Protein AF-A0A1M6NX46-F1 (afdb_monomer)

Sequence (88 aa):
MERKEIYEKIKQAISSVLRREVDFTGITEDTDIIESLNLNSIVAIELVVRMETLFDIEIDDEDLSTDLFRTLKNIADYIEEKRALANE

Secondary structure (DSSP, 8-state):
--HHHHHHHHHHHHHHHHTS----TT--TTSBHHHHHT--HHHHHHHHHHHHHHHT----TTT--TTTTSBHHHHHHHHHHHHHHTT-

pLDDT: mean 84.66, std 6.66, range [50.81, 90.56]

Radius of gyration: 12.15 Å; Cα contacts (8 Å, |Δi|>4): 77; chains: 1; bounding box: 24×28×35 Å

Nearest PDB structures (foldseek):
  7r49-assembly2_E  TM=7.905E-01  e=4.494E-03  Lactiplantibacillus plantarum subsp. plantarum NC8
  2n5i-assembly1_A  TM=7.884E-01  e=4.494E-03  Pseudomonas protegens Pf-5
  7qv0-assembly1_D-2  TM=8.057E-01  e=5.716E-03  Candidatus Scalindua brodae
  2my6-assembly1_A  TM=7.611E-01  e=2.145E-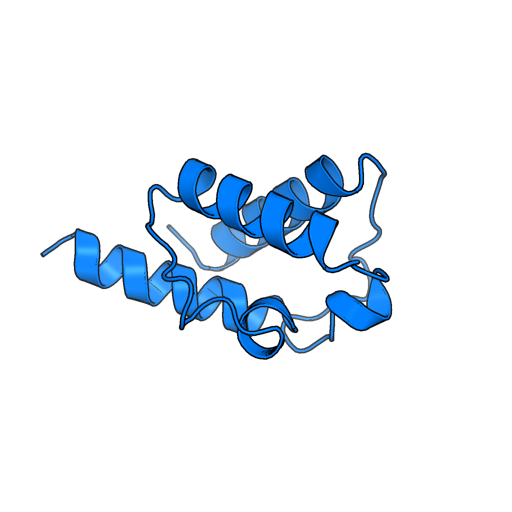02  Micromonospora okii
  5gxt-assembly1_A  TM=7.876E-01  e=9.637E-02  Escherichia coli K-12

Organism: NCBI:txid1121322

InterPro domains:
  IPR006162 Phosphopantetheine attachment site [PS00012] (36-51)
  IPR009081 Phosphopantetheine binding ACP domain [PF00550] (8-79)
  IPR009081 Phosphopantetheine binding ACP domain [PS50075] (1-83)
  IPR036736 ACP-like superfamily [G3DSA:1.10.1200.10] (5-86)
  IPR036736 ACP-like superfamily [SSF47336] (6-83)

Foldseek 3Di:
DDLVVLLVQLLVLLCVLVVHDDDCVPADQPAFCCVVVVQDPVSLVSSQVSCCVVLVFDQDVVNSDSVCNRGNNSVSVVSVVRVVVVVD

Solvent-accessible surface area (backbone atoms only — not comparable to full-atom values): 5231 Å² total; per-residue (Å²): 133,56,73,69,59,48,51,54,51,51,54,50,45,51,26,59,68,67,72,43,94,69,87,59,92,83,60,51,51,82,36,51,47,33,72,75,67,62,58,47,74,68,50,49,52,53,39,50,59,49,45,26,67,75,67,73,50,87,80,52,75,87,64,67,40,72,72,39,65,24,19,56,44,47,45,45,52,50,52,52,52,54,52,57,65,74,73,114

Structure (mmCIF, N/CA/C/O backbone):
data_AF-A0A1M6NX46-F1
#
_entry.id   AF-A0A1M6NX46-F1
#
loop_
_atom_site.group_PDB
_atom_site.id
_atom_site.type_symbol
_atom_site.label_atom_id
_atom_site.label_alt_id
_atom_site.label_comp_id
_atom_site.label_asym_id
_atom_site.label_entity_id
_atom_site.label_seq_id
_atom_site.pdbx_PDB_ins_code
_atom_site.Cartn_x
_atom_site.Cartn_y
_atom_site.Cartn_z
_atom_site.occupancy
_atom_site.B_iso_or_equiv
_atom_site.auth_seq_id
_atom_site.auth_comp_id
_atom_site.auth_asym_id
_atom_site.auth_atom_id
_atom_site.pdbx_PDB_model_num
ATOM 1 N N . MET A 1 1 ? -5.136 -8.664 11.222 1.00 70.25 1 MET A N 1
ATOM 2 C CA . MET A 1 1 ? -4.652 -9.023 9.874 1.00 70.25 1 MET A CA 1
ATOM 3 C C . MET A 1 1 ? -3.149 -9.111 9.987 1.00 70.25 1 MET A C 1
ATOM 5 O O . MET A 1 1 ? -2.575 -8.233 10.615 1.00 70.25 1 MET A O 1
ATOM 9 N N . GLU A 1 2 ? -2.534 -10.182 9.504 1.00 83.12 2 GLU A N 1
ATOM 10 C CA . GLU A 1 2 ? -1.082 -10.348 9.599 1.00 83.12 2 GLU A CA 1
ATOM 11 C C . GLU A 1 2 ? -0.376 -9.574 8.476 1.00 83.12 2 GLU A C 1
ATOM 13 O O . GLU A 1 2 ? -0.895 -9.475 7.362 1.00 83.12 2 GLU A O 1
ATOM 18 N N . ARG A 1 3 ? 0.842 -9.073 8.724 1.00 83.81 3 ARG A N 1
ATOM 19 C CA . ARG A 1 3 ? 1.636 -8.323 7.730 1.00 83.81 3 ARG A CA 1
ATOM 20 C C . ARG A 1 3 ? 1.806 -9.079 6.406 1.00 83.81 3 ARG A C 1
ATOM 22 O O . ARG A 1 3 ? 1.790 -8.489 5.330 1.00 83.81 3 ARG A O 1
ATOM 29 N N . LYS A 1 4 ? 1.896 -10.409 6.471 1.00 86.44 4 LYS A N 1
ATOM 30 C CA . LYS A 1 4 ? 1.939 -11.280 5.290 1.00 86.44 4 LYS A CA 1
ATOM 31 C C . LYS A 1 4 ? 0.693 -11.132 4.406 1.00 86.44 4 LYS A C 1
ATOM 33 O O . LYS A 1 4 ? 0.830 -11.035 3.191 1.00 86.44 4 LYS A O 1
ATOM 38 N N . GLU A 1 5 ? -0.497 -11.067 5.002 1.00 88.38 5 GLU A N 1
ATOM 39 C CA . GLU A 1 5 ? -1.749 -10.877 4.260 1.00 88.38 5 GLU A CA 1
ATOM 40 C C . GLU A 1 5 ? -1.810 -9.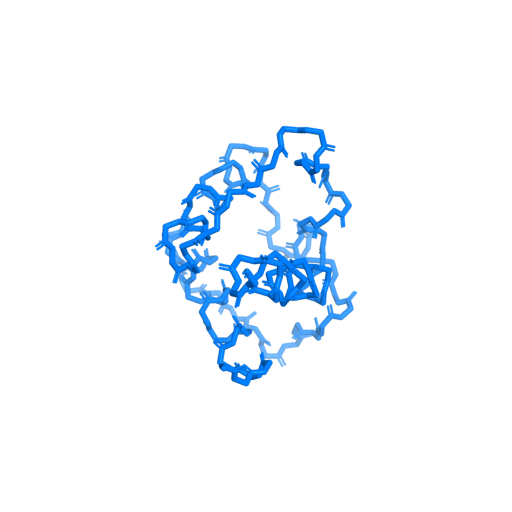488 3.613 1.00 88.38 5 GLU A C 1
ATOM 42 O O . GLU A 1 5 ? -2.314 -9.342 2.500 1.00 88.38 5 GLU A O 1
ATOM 47 N N . ILE A 1 6 ? -1.284 -8.464 4.299 1.00 89.56 6 ILE A N 1
ATOM 48 C CA . ILE A 1 6 ? -1.191 -7.100 3.764 1.00 89.56 6 ILE A CA 1
ATOM 49 C C . ILE A 1 6 ? -0.327 -7.106 2.502 1.00 89.56 6 ILE A C 1
ATOM 51 O O . ILE A 1 6 ? -0.771 -6.634 1.456 1.00 89.56 6 ILE A O 1
ATOM 55 N N . TYR A 1 7 ? 0.850 -7.734 2.554 1.00 88.88 7 TYR A N 1
ATOM 56 C CA . TYR A 1 7 ? 1.714 -7.868 1.382 1.00 88.88 7 TYR A CA 1
ATOM 57 C C . TYR A 1 7 ? 1.041 -8.604 0.223 1.00 88.88 7 TYR A C 1
ATOM 59 O O . TYR A 1 7 ? 1.166 -8.168 -0.921 1.00 88.88 7 TYR A O 1
ATOM 67 N N . GLU A 1 8 ? 0.321 -9.697 0.481 1.00 89.62 8 GLU A N 1
ATOM 68 C CA . GLU A 1 8 ? -0.405 -10.403 -0.581 1.00 89.62 8 GLU A CA 1
ATOM 69 C C . GLU A 1 8 ? -1.476 -9.520 -1.224 1.00 89.62 8 GLU A C 1
ATOM 71 O O . GLU A 1 8 ? -1.557 -9.454 -2.453 1.00 89.62 8 GLU A O 1
ATOM 76 N N . LYS A 1 9 ? -2.247 -8.775 -0.424 1.00 90.38 9 LYS A N 1
ATOM 77 C CA . LYS A 1 9 ? -3.232 -7.824 -0.950 1.00 90.38 9 LYS A CA 1
ATOM 78 C C . LYS A 1 9 ? -2.590 -6.688 -1.747 1.00 90.38 9 LYS A C 1
ATOM 80 O O . LYS A 1 9 ? -3.105 -6.356 -2.811 1.00 90.38 9 LYS A O 1
ATOM 85 N N . ILE A 1 10 ? -1.468 -6.127 -1.288 1.00 89.31 10 ILE A N 1
ATOM 86 C CA . ILE A 1 10 ? -0.732 -5.087 -2.028 1.00 89.31 10 ILE A CA 1
ATOM 87 C C . ILE A 1 10 ? -0.272 -5.640 -3.382 1.00 89.31 10 ILE A C 1
ATOM 89 O O . ILE A 1 10 ? -0.508 -5.019 -4.416 1.00 89.31 10 ILE A O 1
ATOM 93 N N . LYS A 1 11 ? 0.318 -6.842 -3.409 1.00 88.81 11 LYS A N 1
ATOM 94 C CA . LYS A 1 11 ? 0.747 -7.503 -4.654 1.00 88.81 11 LYS A CA 1
ATOM 95 C C . LYS A 1 11 ? -0.417 -7.720 -5.622 1.00 88.81 11 LYS A C 1
ATOM 97 O O . LYS A 1 11 ? -0.281 -7.454 -6.817 1.00 88.81 11 LYS A O 1
ATOM 102 N N . GLN A 1 12 ? -1.571 -8.149 -5.110 1.00 89.44 12 GLN A N 1
ATOM 103 C CA . GLN A 1 12 ? -2.787 -8.284 -5.913 1.00 89.44 12 GLN A CA 1
ATOM 104 C C . GLN A 1 12 ? -3.275 -6.934 -6.452 1.00 89.44 12 GLN A C 1
ATOM 106 O O . GLN A 1 12 ? -3.625 -6.844 -7.629 1.00 89.44 12 GLN A O 1
ATOM 111 N N . ALA A 1 13 ? -3.260 -5.881 -5.631 1.00 90.56 13 ALA A N 1
ATOM 112 C CA . ALA A 1 13 ? -3.639 -4.536 -6.052 1.00 90.56 13 ALA A CA 1
ATOM 113 C C . ALA A 1 13 ? -2.729 -4.037 -7.184 1.00 90.56 13 ALA A C 1
ATOM 115 O O . ALA A 1 13 ? -3.233 -3.624 -8.225 1.00 90.56 13 ALA A O 1
ATOM 116 N N . ILE A 1 14 ? -1.409 -4.188 -7.029 1.00 89.12 14 ILE A N 1
ATOM 117 C CA . ILE A 1 14 ? -0.396 -3.828 -8.031 1.00 89.12 14 ILE A CA 1
ATOM 118 C C . ILE A 1 14 ? -0.629 -4.567 -9.357 1.00 89.12 14 ILE A C 1
ATOM 120 O O . ILE A 1 14 ? -0.664 -3.944 -10.419 1.00 89.12 14 ILE A O 1
ATOM 124 N N . SER A 1 15 ? -0.814 -5.890 -9.322 1.00 89.69 15 SER A N 1
ATOM 125 C CA . SER A 1 15 ? -1.068 -6.671 -10.542 1.00 89.69 15 SER A CA 1
ATOM 126 C C . SER A 1 15 ? -2.393 -6.277 -11.208 1.00 89.69 15 SER A C 1
ATOM 128 O O . SER A 1 15 ? -2.470 -6.194 -12.437 1.00 89.69 15 SER A O 1
ATOM 130 N N . SER A 1 16 ? -3.413 -5.950 -10.408 1.00 89.69 16 SER A N 1
ATOM 131 C CA . SER A 1 16 ? -4.713 -5.490 -10.900 1.00 89.69 16 SER A CA 1
ATOM 132 C C . SER A 1 16 ? -4.629 -4.130 -11.601 1.00 89.69 16 SER A C 1
ATOM 134 O O . SER A 1 16 ? -5.208 -3.989 -12.678 1.00 89.69 16 SER A O 1
ATOM 136 N N . VAL A 1 17 ? -3.926 -3.143 -11.030 1.00 89.69 17 VAL A N 1
ATOM 137 C CA . VAL A 1 17 ? -3.796 -1.800 -11.640 1.00 89.69 17 VAL A CA 1
ATOM 138 C C . VAL A 1 17 ? -2.895 -1.822 -12.871 1.00 89.69 17 VAL A C 1
ATOM 140 O O . VAL A 1 17 ? -3.190 -1.194 -13.885 1.00 89.69 17 VAL A O 1
ATOM 143 N N . LEU A 1 18 ? -1.832 -2.630 -12.843 1.00 88.12 18 LEU A N 1
ATOM 144 C CA . LEU A 1 18 ? -0.959 -2.811 -14.001 1.00 88.12 18 LEU A CA 1
ATOM 145 C C . LEU A 1 18 ? -1.596 -3.670 -15.099 1.00 88.12 18 LEU A C 1
ATOM 147 O O . LEU A 1 18 ? -1.051 -3.740 -16.201 1.00 88.12 18 LEU A O 1
ATOM 151 N N . ARG A 1 19 ? -2.732 -4.324 -14.808 1.00 87.31 19 ARG A N 1
ATOM 152 C CA . ARG A 1 19 ? -3.464 -5.225 -15.715 1.00 87.31 19 ARG A CA 1
ATOM 153 C C . ARG A 1 19 ? -2.547 -6.263 -16.369 1.00 87.31 19 ARG A C 1
ATOM 155 O O . ARG A 1 19 ? -2.736 -6.636 -17.526 1.00 87.31 19 ARG A O 1
ATOM 162 N N . ARG A 1 20 ? -1.529 -6.704 -15.629 1.00 86.94 20 ARG A N 1
ATOM 163 C CA . ARG A 1 20 ? -0.530 -7.683 -16.063 1.00 86.94 20 ARG A CA 1
ATOM 164 C C . ARG A 1 20 ? -0.060 -8.510 -14.881 1.00 86.94 20 ARG A C 1
ATOM 166 O O . ARG A 1 20 ? -0.132 -8.075 -13.729 1.00 86.94 20 ARG A O 1
ATOM 173 N N . GLU A 1 21 ? 0.479 -9.677 -15.190 1.00 83.38 21 GLU A N 1
ATOM 174 C CA . GLU A 1 21 ? 1.193 -10.475 -14.206 1.00 83.38 21 GLU A CA 1
ATOM 175 C C . GLU A 1 21 ? 2.507 -9.773 -13.849 1.00 83.38 21 GLU A C 1
ATOM 177 O O . GLU A 1 21 ? 3.272 -9.361 -14.725 1.00 83.38 21 GLU A O 1
ATOM 182 N N . VAL A 1 22 ? 2.721 -9.572 -12.552 1.00 85.19 22 VAL A N 1
ATOM 183 C CA . VAL A 1 22 ? 3.938 -8.975 -12.013 1.00 85.19 22 VAL A CA 1
ATOM 184 C C . VAL A 1 22 ? 4.684 -10.058 -11.266 1.00 85.19 22 VAL A C 1
ATOM 186 O O . VAL A 1 22 ? 4.141 -10.675 -10.350 1.00 85.19 22 VAL A O 1
ATOM 189 N N . ASP A 1 23 ? 5.934 -10.267 -11.653 1.00 83.19 23 ASP A N 1
ATOM 190 C CA . ASP A 1 23 ? 6.815 -11.163 -10.931 1.00 83.19 23 ASP A CA 1
ATOM 191 C C . ASP A 1 23 ? 7.356 -10.449 -9.687 1.00 83.19 23 ASP A C 1
ATOM 193 O O . ASP A 1 23 ? 8.098 -9.471 -9.771 1.00 83.19 23 ASP A O 1
ATOM 197 N N . PHE A 1 24 ? 6.953 -10.934 -8.515 1.00 83.12 24 PHE A N 1
ATOM 198 C CA . PHE A 1 24 ? 7.451 -10.448 -7.228 1.00 83.12 24 PHE A CA 1
ATOM 199 C C . PHE A 1 24 ? 8.586 -11.329 -6.687 1.00 83.12 24 PHE A C 1
ATOM 201 O O . PHE A 1 24 ? 8.947 -11.202 -5.518 1.00 83.12 24 PHE A O 1
ATOM 208 N N . THR A 1 25 ? 9.137 -12.237 -7.498 1.00 79.31 25 THR A N 1
ATOM 209 C CA . THR A 1 25 ? 10.037 -13.316 -7.058 1.00 79.31 25 THR A CA 1
ATOM 210 C C . THR A 1 25 ? 11.440 -12.810 -6.686 1.00 79.31 25 THR A C 1
ATOM 212 O O . THR A 1 25 ? 12.243 -13.554 -6.130 1.00 79.31 25 THR A O 1
ATOM 215 N N . GLY A 1 26 ? 11.713 -11.519 -6.894 1.00 77.88 26 GLY A N 1
ATOM 216 C CA . GLY A 1 26 ? 12.890 -10.805 -6.385 1.00 77.88 26 GLY A CA 1
ATOM 217 C C . GLY A 1 26 ? 12.573 -9.488 -5.669 1.00 77.88 26 GLY A C 1
ATOM 218 O O . GLY A 1 26 ? 13.498 -8.767 -5.308 1.00 77.88 26 GLY A O 1
ATOM 219 N N . ILE A 1 27 ? 11.292 -9.162 -5.468 1.00 84.00 27 ILE A N 1
ATOM 220 C CA . ILE A 1 27 ? 10.877 -7.914 -4.819 1.00 84.00 27 ILE A CA 1
ATOM 221 C C . ILE A 1 27 ? 10.788 -8.161 -3.316 1.00 84.00 27 ILE A C 1
ATOM 223 O O . ILE A 1 27 ? 9.905 -8.877 -2.833 1.00 84.00 27 ILE A O 1
ATOM 227 N N . THR A 1 28 ? 11.726 -7.571 -2.582 1.00 85.62 28 THR A N 1
ATOM 228 C CA . THR A 1 28 ? 11.723 -7.549 -1.118 1.00 85.62 28 THR A CA 1
ATOM 229 C C . THR A 1 28 ? 10.878 -6.390 -0.600 1.00 85.62 28 THR A C 1
ATOM 231 O O . THR A 1 28 ? 10.463 -5.513 -1.356 1.00 85.62 28 THR A O 1
ATOM 234 N N . GLU A 1 29 ? 10.623 -6.367 0.706 1.00 85.62 29 GLU A N 1
ATOM 235 C CA . GLU A 1 29 ? 9.870 -5.279 1.333 1.00 85.62 29 GLU A CA 1
ATOM 236 C C . GLU A 1 29 ? 10.527 -3.900 1.166 1.00 85.62 29 GLU A C 1
ATOM 238 O O . GLU A 1 29 ? 9.816 -2.905 1.086 1.00 85.62 29 GLU A O 1
ATOM 243 N N . ASP A 1 30 ? 11.854 -3.865 1.028 1.00 86.69 30 ASP A N 1
ATOM 244 C CA . ASP A 1 30 ? 12.676 -2.658 0.856 1.00 86.69 30 ASP A CA 1
ATOM 245 C C . ASP A 1 30 ? 12.912 -2.298 -0.623 1.00 86.69 30 ASP A C 1
ATOM 247 O O . ASP A 1 30 ? 13.519 -1.280 -0.943 1.00 86.69 30 ASP A O 1
ATOM 251 N N . THR A 1 31 ? 12.464 -3.150 -1.550 1.00 87.69 31 THR A N 1
ATOM 252 C CA . THR A 1 31 ? 12.662 -2.913 -2.982 1.00 87.69 31 THR A CA 1
ATOM 253 C C . THR A 1 31 ? 11.783 -1.763 -3.453 1.00 87.69 31 THR A C 1
ATOM 255 O O . THR A 1 31 ? 10.583 -1.735 -3.176 1.00 87.69 31 THR A O 1
ATOM 258 N N . ASP A 1 32 ? 12.384 -0.857 -4.225 1.00 88.75 32 ASP A N 1
ATOM 259 C CA . ASP A 1 32 ? 11.681 0.237 -4.882 1.00 88.75 32 ASP A CA 1
ATOM 260 C C . ASP A 1 32 ? 10.760 -0.311 -5.978 1.00 88.75 32 ASP A C 1
ATOM 262 O O . ASP A 1 32 ? 11.206 -0.665 -7.074 1.00 88.75 32 ASP A O 1
ATOM 266 N N . ILE A 1 33 ? 9.473 -0.444 -5.673 1.00 86.88 33 ILE A N 1
ATOM 267 C CA . ILE A 1 33 ? 8.484 -0.980 -6.606 1.00 86.88 33 ILE A CA 1
ATOM 268 C C . ILE A 1 33 ? 8.113 0.032 -7.685 1.00 86.88 33 ILE A C 1
ATOM 270 O O . ILE A 1 33 ? 7.701 -0.384 -8.765 1.00 86.88 33 ILE A O 1
ATOM 274 N N . ILE A 1 34 ? 8.271 1.333 -7.433 1.00 84.75 34 ILE A N 1
ATOM 275 C CA . ILE A 1 34 ? 7.957 2.370 -8.416 1.00 84.75 34 ILE A CA 1
ATOM 276 C C . ILE A 1 34 ? 8.956 2.290 -9.564 1.00 84.75 34 ILE A C 1
ATOM 278 O O . ILE A 1 34 ? 8.543 2.184 -10.719 1.00 84.75 34 ILE A O 1
ATOM 282 N N . GLU A 1 35 ? 10.251 2.245 -9.263 1.00 86.00 35 GLU A N 1
ATOM 283 C CA . GLU A 1 35 ? 11.290 2.084 -10.278 1.00 86.00 35 GLU A CA 1
ATOM 284 C C . GLU A 1 35 ? 11.286 0.671 -10.870 1.00 86.00 35 GLU A C 1
ATOM 286 O O . GLU A 1 35 ? 11.268 0.516 -12.096 1.00 86.00 35 GLU A O 1
ATOM 291 N N . SER A 1 36 ? 11.224 -0.366 -10.024 1.00 87.38 36 SER A N 1
ATOM 292 C CA . SER A 1 36 ? 11.304 -1.765 -10.479 1.00 87.38 36 SER A CA 1
ATOM 293 C C . SER A 1 36 ? 10.130 -2.162 -11.371 1.00 87.38 36 SER A C 1
ATOM 295 O O . SER A 1 36 ? 10.310 -2.894 -12.344 1.00 87.38 36 SER A O 1
ATOM 297 N N . LEU A 1 37 ? 8.918 -1.688 -11.060 1.00 84.69 37 LEU A N 1
ATOM 298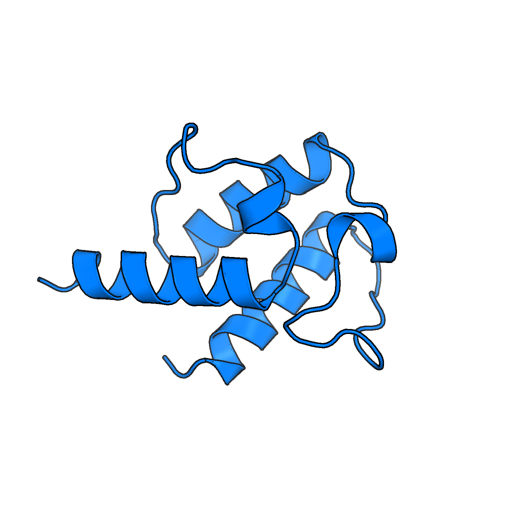 C CA . LEU A 1 37 ? 7.713 -1.989 -11.838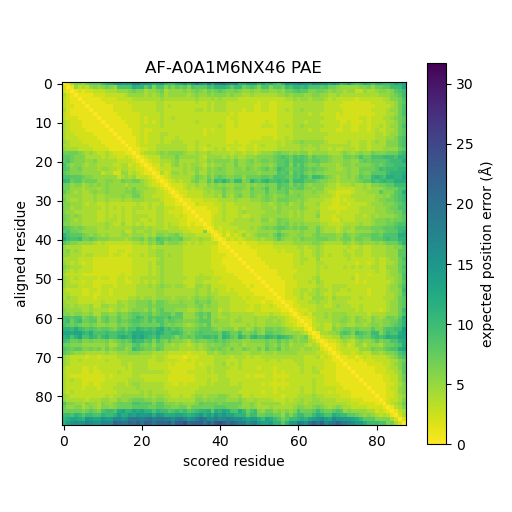 1.00 84.69 37 LEU A CA 1
ATOM 299 C C . LEU A 1 37 ? 7.353 -0.889 -12.836 1.00 84.69 37 LEU A C 1
ATOM 301 O O . LEU A 1 37 ? 6.412 -1.081 -13.613 1.00 84.69 37 LEU A O 1
ATOM 305 N N . ASN A 1 38 ? 8.113 0.210 -12.851 1.00 83.00 38 ASN A N 1
ATOM 306 C CA . ASN A 1 38 ? 7.869 1.395 -13.669 1.00 83.00 38 ASN A CA 1
ATOM 307 C C . ASN A 1 38 ? 6.442 1.941 -13.463 1.00 83.00 38 ASN A C 1
ATOM 309 O O . ASN A 1 38 ? 5.659 2.103 -14.404 1.00 83.00 38 ASN A O 1
ATOM 313 N N . LEU A 1 39 ? 6.073 2.160 -12.197 1.00 84.25 39 LEU A N 1
ATOM 314 C CA . LEU A 1 39 ? 4.773 2.721 -11.842 1.00 84.25 39 LEU A CA 1
ATOM 315 C C . LEU A 1 39 ? 4.726 4.197 -12.250 1.00 84.25 39 LEU A C 1
ATOM 317 O O . LEU A 1 39 ? 5.482 5.026 -11.753 1.00 84.25 39 LEU A O 1
ATOM 321 N N . ASN A 1 40 ? 3.805 4.532 -13.151 1.00 84.06 40 ASN A N 1
ATOM 322 C CA . ASN A 1 40 ? 3.536 5.919 -13.523 1.00 84.06 40 ASN A CA 1
ATOM 323 C C . ASN A 1 40 ? 2.662 6.599 -12.462 1.00 84.06 40 ASN A C 1
ATOM 325 O O . ASN A 1 40 ? 1.868 5.927 -11.804 1.00 84.06 40 ASN A O 1
ATOM 329 N N . SER A 1 41 ? 2.706 7.933 -12.371 1.00 80.12 41 SER A N 1
ATOM 330 C CA . SER A 1 41 ? 1.906 8.705 -11.403 1.00 80.12 41 SER A CA 1
ATOM 331 C C . SER A 1 41 ? 0.413 8.347 -11.436 1.00 80.12 41 SER A C 1
ATOM 333 O O . SER A 1 41 ? -0.198 8.188 -10.392 1.00 80.12 41 SER A O 1
ATOM 335 N N . ILE A 1 42 ? -0.166 8.115 -12.622 1.00 85.44 42 ILE A N 1
ATOM 336 C CA . ILE A 1 42 ? -1.577 7.702 -12.770 1.00 85.44 42 ILE A CA 1
ATOM 337 C C . ILE A 1 42 ? -1.838 6.327 -12.136 1.00 85.44 42 ILE A C 1
ATOM 339 O O . ILE A 1 42 ? -2.856 6.127 -11.479 1.00 85.44 42 ILE A O 1
ATOM 343 N N . VAL A 1 43 ? -0.919 5.378 -12.331 1.00 86.44 43 VAL A N 1
ATOM 344 C CA . VAL A 1 43 ? -1.034 4.023 -11.772 1.00 86.44 43 VAL A CA 1
ATOM 345 C C . VAL A 1 43 ? -0.868 4.061 -10.256 1.00 86.44 43 VAL A C 1
ATOM 347 O O . VAL A 1 43 ? -1.561 3.327 -9.562 1.00 86.44 43 VAL A O 1
ATOM 350 N N . ALA A 1 44 ? 0.007 4.932 -9.742 1.00 84.00 44 ALA A N 1
ATOM 351 C CA . ALA A 1 44 ? 0.159 5.145 -8.307 1.00 84.00 44 ALA A CA 1
ATOM 352 C C . ALA A 1 44 ? -1.154 5.637 -7.678 1.00 84.00 44 ALA A C 1
ATOM 354 O O . ALA A 1 44 ? -1.613 5.024 -6.722 1.00 84.00 44 ALA A O 1
ATOM 355 N N . ILE A 1 45 ? -1.816 6.643 -8.267 1.00 86.69 45 ILE A N 1
ATOM 356 C CA . ILE A 1 45 ? -3.135 7.105 -7.794 1.00 86.69 45 ILE A CA 1
ATOM 357 C C . ILE A 1 45 ? -4.179 5.976 -7.836 1.00 86.69 45 ILE A C 1
ATOM 359 O O . ILE A 1 45 ? -4.903 5.772 -6.866 1.00 86.69 45 ILE A O 1
ATOM 363 N N . GLU A 1 46 ? -4.250 5.200 -8.925 1.00 89.56 46 GLU A N 1
ATOM 364 C CA . GLU A 1 46 ? -5.193 4.072 -9.015 1.00 89.56 46 GLU A CA 1
ATOM 365 C C . GLU A 1 46 ? -4.906 3.004 -7.942 1.00 89.56 46 GLU A C 1
ATOM 367 O O . GLU A 1 46 ? -5.837 2.431 -7.372 1.00 89.56 46 GLU A O 1
ATOM 372 N N . LEU A 1 47 ? -3.626 2.767 -7.628 1.00 88.31 47 LEU A N 1
ATOM 373 C CA . LEU A 1 47 ? -3.201 1.862 -6.562 1.00 88.31 47 LEU A CA 1
ATOM 374 C C . LEU A 1 47 ? -3.660 2.359 -5.190 1.00 88.31 47 LEU A C 1
ATOM 376 O O . LEU A 1 47 ? -4.195 1.552 -4.431 1.00 88.31 47 LEU A O 1
ATOM 380 N N . VAL A 1 48 ? -3.499 3.654 -4.897 1.00 86.88 48 VAL A N 1
ATOM 381 C CA . VAL A 1 48 ? -3.940 4.280 -3.637 1.00 86.88 48 VAL A CA 1
ATOM 382 C C . VAL A 1 48 ? -5.429 4.043 -3.422 1.00 86.88 48 VAL A C 1
ATOM 384 O O . VAL A 1 48 ? -5.808 3.380 -2.460 1.00 86.88 48 VAL A O 1
ATOM 387 N N . VAL A 1 49 ? -6.257 4.457 -4.384 1.00 88.50 49 VAL A N 1
ATOM 388 C CA . VAL A 1 49 ? -7.721 4.308 -4.315 1.00 88.50 49 VAL A CA 1
ATOM 389 C C . VAL A 1 49 ? -8.121 2.840 -4.144 1.00 88.50 49 VAL A C 1
ATOM 391 O O . VAL A 1 49 ? -9.061 2.491 -3.419 1.00 88.50 49 VAL A O 1
ATOM 394 N N . ARG A 1 50 ? -7.392 1.931 -4.806 1.00 90.50 50 ARG A N 1
ATOM 395 C CA . ARG A 1 50 ? -7.628 0.495 -4.663 1.00 90.50 50 ARG A CA 1
ATOM 396 C C . ARG A 1 50 ? -7.289 0.007 -3.263 1.00 90.50 50 ARG A C 1
ATOM 398 O O . ARG A 1 50 ? -8.023 -0.827 -2.737 1.00 90.50 50 ARG A O 1
ATOM 405 N N . MET A 1 51 ? -6.205 0.495 -2.673 1.00 88.62 51 MET A N 1
ATOM 406 C CA . MET A 1 51 ? -5.829 0.137 -1.316 1.00 88.62 51 MET A CA 1
ATOM 407 C C . MET A 1 51 ? -6.815 0.658 -0.279 1.00 88.62 51 MET A C 1
ATOM 409 O O . MET A 1 51 ? -7.218 -0.119 0.582 1.00 88.62 51 MET A O 1
ATOM 413 N N . GLU A 1 52 ? -7.233 1.919 -0.389 1.00 89.25 52 GLU A N 1
ATOM 414 C CA . GLU A 1 52 ? -8.261 2.522 0.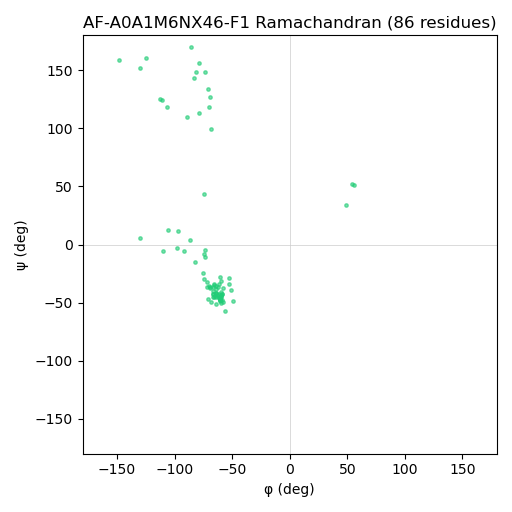466 1.00 89.25 52 GLU A CA 1
ATOM 415 C C . GLU A 1 52 ? -9.491 1.624 0.541 1.00 89.25 52 GLU A C 1
ATOM 417 O O . GLU A 1 52 ? -9.922 1.218 1.616 1.00 89.25 52 GLU A O 1
ATOM 422 N N . THR A 1 53 ? -9.960 1.167 -0.621 1.00 89.50 53 THR A N 1
ATOM 423 C CA . THR A 1 53 ? -11.100 0.248 -0.713 1.00 89.50 53 THR A CA 1
ATOM 424 C C . THR A 1 53 ? -10.786 -1.163 -0.182 1.00 89.50 53 THR A C 1
ATOM 426 O O . THR A 1 53 ? -11.646 -1.820 0.398 1.00 89.50 53 THR A O 1
ATOM 429 N N . LEU A 1 54 ? -9.577 -1.694 -0.410 1.00 88.75 54 LEU A N 1
ATOM 430 C CA . LEU A 1 54 ? -9.197 -3.066 -0.020 1.00 88.75 54 LEU A CA 1
ATOM 431 C C . LEU A 1 54 ? -8.950 -3.240 1.482 1.00 88.75 54 LEU A C 1
ATOM 433 O O . LEU A 1 54 ? -9.082 -4.361 2.004 1.00 88.75 54 LEU A O 1
ATOM 437 N N . PHE A 1 55 ? -8.508 -2.168 2.132 1.00 87.50 55 PHE A N 1
ATOM 438 C CA . PHE A 1 55 ? -8.152 -2.128 3.545 1.00 87.50 55 PHE A CA 1
ATOM 439 C C . PHE A 1 55 ? -9.129 -1.313 4.391 1.00 87.50 55 PHE A C 1
ATOM 441 O O . PHE A 1 55 ? -9.008 -1.382 5.612 1.00 87.50 55 PHE A O 1
ATOM 448 N N . ASP A 1 56 ? -10.100 -0.650 3.757 1.00 88.06 56 ASP A N 1
ATOM 449 C CA . ASP A 1 56 ? -11.077 0.236 4.394 1.00 88.06 56 ASP A CA 1
ATOM 450 C C . ASP A 1 56 ? -10.365 1.345 5.189 1.00 88.06 56 ASP A C 1
ATOM 452 O O . ASP A 1 56 ? -10.560 1.517 6.389 1.00 88.06 56 ASP A O 1
ATOM 456 N N . ILE A 1 57 ? -9.433 2.028 4.515 1.00 87.56 57 ILE A N 1
ATOM 457 C CA . ILE A 1 57 ? -8.635 3.133 5.066 1.00 87.56 57 ILE A CA 1
ATOM 458 C C . ILE A 1 57 ? -8.790 4.378 4.196 1.00 87.56 57 ILE A C 1
ATOM 460 O O . ILE A 1 57 ? -9.141 4.266 3.025 1.00 87.56 57 ILE A O 1
ATOM 464 N N . GLU A 1 58 ? -8.471 5.538 4.760 1.00 86.56 58 GLU A N 1
ATOM 465 C CA . GLU A 1 58 ? -8.393 6.816 4.049 1.00 86.56 58 GLU A CA 1
ATOM 466 C C . GLU A 1 58 ? -6.931 7.280 4.028 1.00 86.56 58 GLU A C 1
ATOM 468 O O . GLU A 1 58 ? -6.268 7.332 5.076 1.00 86.56 58 GLU A O 1
ATOM 473 N N . ILE A 1 59 ? -6.416 7.552 2.829 1.00 85.88 59 ILE A N 1
ATOM 474 C CA . ILE A 1 59 ? -5.055 8.035 2.596 1.00 85.88 59 ILE A CA 1
ATOM 475 C C . ILE A 1 59 ? -5.156 9.510 2.224 1.00 85.88 59 ILE A C 1
ATOM 477 O O . ILE A 1 59 ? -5.771 9.866 1.222 1.00 85.88 59 ILE A O 1
ATOM 481 N N . ASP A 1 60 ? -4.554 10.370 3.041 1.00 84.44 60 ASP A N 1
ATOM 482 C CA . ASP A 1 60 ? -4.576 11.808 2.784 1.00 84.44 60 ASP A CA 1
ATOM 483 C C . ASP A 1 60 ? -3.649 12.170 1.612 1.00 84.44 60 ASP A C 1
ATOM 485 O O . ASP A 1 60 ? -2.611 11.533 1.417 1.00 84.44 60 ASP A O 1
ATOM 489 N N . ASP A 1 61 ? -4.003 13.205 0.848 1.00 81.19 61 ASP A N 1
ATOM 490 C CA . ASP A 1 61 ? -3.208 13.690 -0.287 1.00 81.19 61 ASP A CA 1
ATOM 491 C C . ASP A 1 61 ? -1.796 14.127 0.160 1.00 81.19 61 ASP A C 1
ATOM 493 O O . ASP A 1 61 ? -0.824 13.932 -0.569 1.00 81.19 61 ASP A O 1
ATOM 497 N N . GLU A 1 62 ? -1.653 14.632 1.394 1.00 81.44 62 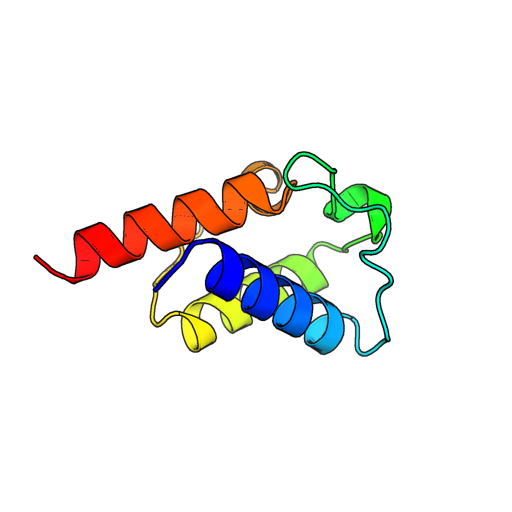GLU A N 1
ATOM 498 C CA . GLU A 1 62 ? -0.355 14.982 1.991 1.00 81.44 62 GLU A CA 1
ATOM 499 C C . GLU A 1 62 ? 0.538 13.748 2.223 1.00 81.44 62 GLU A C 1
ATOM 501 O O . GLU A 1 62 ? 1.763 13.809 2.071 1.00 81.44 62 GLU A O 1
ATOM 506 N N . ASP A 1 63 ? -0.079 12.610 2.544 1.00 79.31 63 ASP A N 1
ATOM 507 C CA . ASP A 1 63 ? 0.586 11.313 2.715 1.00 79.31 63 ASP A CA 1
ATOM 508 C C . ASP A 1 63 ? 0.832 10.602 1.382 1.00 79.31 63 ASP A C 1
ATOM 510 O O . ASP A 1 63 ? 1.656 9.690 1.275 1.00 79.31 63 ASP A O 1
ATOM 514 N N . LEU A 1 64 ? 0.162 11.068 0.326 1.00 76.31 64 LEU A N 1
ATOM 515 C CA . LEU A 1 64 ? 0.237 10.568 -1.040 1.00 76.31 64 LEU A CA 1
ATOM 516 C C . LEU A 1 64 ? 1.543 10.985 -1.737 1.00 76.31 64 LEU A C 1
ATOM 518 O O . LEU A 1 64 ? 1.601 11.381 -2.900 1.00 76.31 64 LEU A O 1
ATOM 522 N N . SER A 1 65 ? 2.638 10.872 -0.998 1.00 71.94 65 SER A N 1
ATOM 523 C CA . SER A 1 65 ? 3.991 11.108 -1.449 1.00 71.94 65 SER A CA 1
ATOM 524 C C . SER A 1 65 ? 4.543 9.868 -2.148 1.00 71.94 65 SER A C 1
ATOM 526 O O . SER A 1 65 ? 4.344 8.731 -1.716 1.00 71.94 65 SER A O 1
ATOM 528 N N . THR A 1 66 ? 5.332 10.085 -3.203 1.00 68.69 66 THR A N 1
ATOM 529 C CA . THR A 1 66 ? 6.028 9.018 -3.945 1.00 68.69 66 THR A CA 1
ATOM 530 C C . THR A 1 66 ? 6.853 8.113 -3.023 1.00 68.69 66 THR A C 1
ATOM 532 O O . THR A 1 66 ? 7.012 6.934 -3.316 1.00 68.69 66 THR A O 1
ATOM 535 N N . ASP A 1 67 ? 7.342 8.642 -1.896 1.00 76.94 67 ASP A N 1
ATOM 536 C CA . ASP A 1 67 ? 8.151 7.902 -0.925 1.00 76.94 67 ASP A CA 1
ATOM 537 C C . ASP A 1 67 ? 7.336 6.873 -0.109 1.00 76.94 67 ASP A C 1
ATOM 539 O O . ASP A 1 67 ? 7.840 5.788 0.190 1.00 76.94 67 ASP A O 1
ATOM 543 N N . LEU A 1 68 ? 6.050 7.138 0.170 1.00 79.75 68 LEU A N 1
ATOM 544 C CA . LEU A 1 68 ? 5.166 6.185 0.857 1.00 79.75 68 LEU A CA 1
ATOM 545 C C . LEU A 1 68 ? 4.903 4.952 -0.015 1.00 79.75 68 LEU A C 1
ATOM 547 O O . LEU A 1 68 ? 4.978 3.815 0.447 1.00 79.75 68 LEU A O 1
ATOM 551 N N . PHE A 1 69 ? 4.657 5.172 -1.306 1.00 80.38 69 PHE A N 1
ATOM 552 C CA . PHE A 1 69 ? 4.384 4.102 -2.272 1.00 80.38 69 PHE A CA 1
ATOM 553 C C . PHE A 1 69 ? 5.640 3.497 -2.895 1.00 80.38 69 PHE A C 1
ATOM 555 O O . PHE A 1 69 ? 5.553 2.640 -3.775 1.00 80.38 69 PHE A O 1
ATOM 562 N N . ARG A 1 70 ? 6.811 3.941 -2.441 1.00 84.69 70 ARG A N 1
ATOM 563 C CA . ARG A 1 70 ? 8.101 3.549 -2.990 1.00 84.69 70 ARG A CA 1
ATOM 564 C C . ARG A 1 70 ? 8.408 2.085 -2.751 1.00 84.69 70 ARG A C 1
ATOM 566 O O . ARG A 1 70 ? 8.887 1.409 -3.653 1.00 84.69 70 ARG A O 1
ATOM 573 N N . THR A 1 71 ? 8.122 1.590 -1.552 1.00 89.75 71 THR A N 1
ATOM 574 C CA . THR A 1 71 ? 8.455 0.229 -1.126 1.00 89.75 71 THR A CA 1
ATOM 575 C C . THR A 1 71 ? 7.237 -0.461 -0.530 1.00 89.75 71 THR A C 1
ATOM 577 O O . THR A 1 71 ? 6.348 0.177 0.034 1.00 89.75 71 THR A O 1
ATOM 580 N N . LEU A 1 72 ? 7.186 -1.793 -0.626 1.00 88.44 72 LEU A N 1
ATOM 581 C CA . LEU A 1 72 ? 6.086 -2.559 -0.030 1.00 88.44 72 LEU A CA 1
ATOM 582 C C . LEU A 1 72 ? 6.032 -2.368 1.489 1.00 88.44 72 LEU A C 1
ATOM 584 O O . LEU A 1 72 ? 4.944 -2.380 2.061 1.00 88.44 72 LEU A O 1
ATOM 588 N N . LYS A 1 73 ? 7.195 -2.206 2.132 1.00 90.31 73 LYS A N 1
ATOM 589 C CA . LYS A 1 73 ? 7.310 -1.977 3.570 1.00 90.31 73 LYS A CA 1
ATOM 590 C C . LYS A 1 73 ? 6.581 -0.707 3.992 1.00 90.31 73 LYS A C 1
ATOM 592 O O . LYS A 1 73 ? 5.783 -0.778 4.916 1.00 90.31 73 LYS A O 1
ATOM 597 N N . ASN A 1 74 ? 6.831 0.418 3.320 1.00 89.94 74 ASN A N 1
ATOM 598 C CA . ASN A 1 74 ? 6.220 1.704 3.671 1.00 89.94 74 ASN A CA 1
ATOM 599 C C . ASN A 1 74 ? 4.695 1.639 3.552 1.00 89.94 74 ASN A C 1
ATOM 601 O O . ASN A 1 74 ? 3.979 2.015 4.474 1.00 89.94 74 ASN A O 1
ATOM 605 N N . ILE A 1 75 ? 4.209 1.055 2.456 1.00 88.38 75 ILE A N 1
ATOM 606 C CA . ILE A 1 75 ? 2.782 0.834 2.217 1.00 88.38 75 ILE A CA 1
ATOM 607 C C . ILE A 1 75 ? 2.168 -0.033 3.327 1.00 88.38 75 ILE A C 1
ATOM 609 O O . ILE A 1 75 ? 1.107 0.289 3.857 1.00 88.38 75 ILE A O 1
ATOM 613 N N . ALA A 1 76 ? 2.819 -1.146 3.676 1.00 89.25 76 ALA A N 1
ATOM 614 C CA . ALA A 1 76 ? 2.319 -2.054 4.701 1.00 89.25 76 ALA A CA 1
ATOM 615 C C . ALA A 1 76 ? 2.288 -1.399 6.089 1.00 89.25 76 ALA A C 1
ATOM 617 O O . ALA A 1 76 ? 1.283 -1.526 6.782 1.00 89.25 76 ALA A O 1
ATOM 618 N N . ASP A 1 77 ? 3.350 -0.683 6.461 1.00 90.00 77 ASP A N 1
ATOM 619 C CA . ASP A 1 77 ? 3.469 0.035 7.735 1.00 90.00 77 ASP A CA 1
ATOM 620 C C . ASP A 1 77 ? 2.360 1.089 7.873 1.00 90.00 77 ASP A C 1
ATOM 622 O O . ASP A 1 77 ? 1.654 1.129 8.879 1.00 90.00 77 ASP A O 1
ATOM 626 N N . TYR A 1 78 ? 2.105 1.836 6.797 1.00 88.75 78 TYR A N 1
ATOM 627 C CA . TYR A 1 78 ? 1.036 2.826 6.738 1.00 88.75 78 TYR A CA 1
ATOM 628 C C . TYR A 1 78 ? -0.359 2.229 6.926 1.00 88.75 78 TYR A C 1
ATOM 630 O O . TYR A 1 78 ? -1.174 2.737 7.697 1.00 88.75 78 TYR A O 1
ATOM 638 N N . ILE A 1 79 ? -0.645 1.119 6.237 1.00 87.69 79 ILE A N 1
ATOM 639 C CA . ILE A 1 79 ? -1.918 0.408 6.395 1.00 87.69 79 ILE A CA 1
ATOM 640 C C . ILE A 1 79 ? -2.072 -0.092 7.834 1.00 87.69 79 ILE A C 1
ATOM 642 O O . ILE A 1 79 ? -3.168 -0.008 8.390 1.00 87.69 79 ILE A O 1
ATOM 646 N N . GLU A 1 80 ? -1.009 -0.646 8.428 1.00 88.25 80 GLU A N 1
ATOM 647 C CA . GLU A 1 80 ? -1.036 -1.113 9.817 1.00 88.25 80 GLU A CA 1
ATOM 648 C C . GLU A 1 80 ? -1.351 0.040 10.779 1.00 88.25 80 GLU A C 1
ATOM 650 O O . GLU A 1 80 ? -2.239 -0.109 11.620 1.00 88.25 80 GLU A O 1
ATOM 655 N N . GLU A 1 81 ? -0.704 1.195 10.613 1.00 88.19 81 GLU A N 1
ATOM 656 C CA . GLU A 1 81 ? -0.926 2.379 11.447 1.00 88.19 81 GLU A CA 1
ATOM 657 C C . GLU 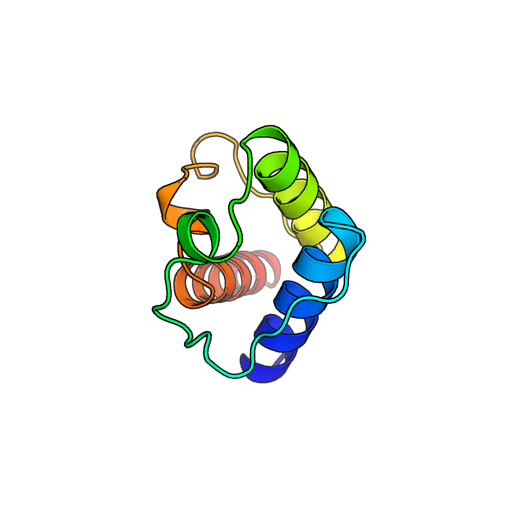A 1 81 ? -2.355 2.925 11.309 1.00 88.19 81 GLU A C 1
ATOM 659 O O . GLU A 1 81 ? -3.067 3.072 12.306 1.00 88.19 81 GLU A O 1
ATOM 664 N N . LYS A 1 82 ? -2.831 3.146 10.076 1.00 87.06 82 LYS A N 1
ATOM 665 C CA . LYS A 1 82 ? -4.194 3.645 9.825 1.00 87.06 82 LYS A CA 1
ATOM 666 C C . LYS A 1 82 ? -5.261 2.712 10.372 1.00 87.06 82 LYS A C 1
ATOM 668 O O . LYS A 1 82 ? -6.243 3.163 10.958 1.00 87.06 82 LYS A O 1
ATOM 673 N N . ARG A 1 83 ? -5.075 1.401 10.212 1.00 83.19 83 ARG A N 1
ATOM 674 C CA . ARG A 1 83 ? -6.016 0.423 10.758 1.00 83.19 83 ARG A CA 1
ATOM 675 C C . ARG A 1 83 ? -5.964 0.352 12.274 1.00 83.19 83 ARG A C 1
ATOM 677 O O . ARG A 1 83 ? -7.013 0.130 12.867 1.00 83.19 83 ARG A O 1
ATOM 684 N N . ALA A 1 84 ? -4.800 0.513 12.897 1.00 82.56 84 ALA A N 1
ATOM 685 C CA . ALA A 1 84 ? -4.715 0.577 14.351 1.00 82.56 84 ALA A CA 1
ATOM 686 C C . ALA A 1 84 ? -5.5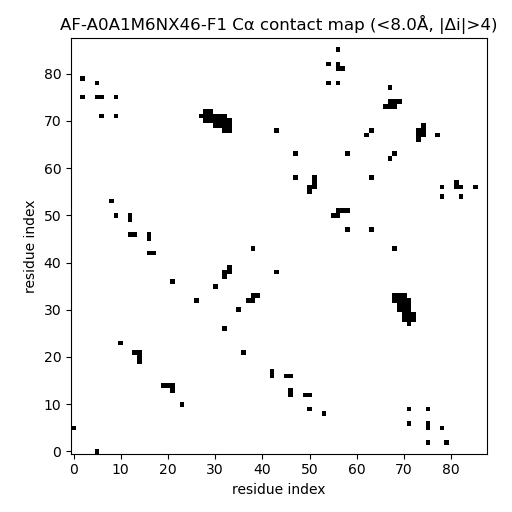31 1.765 14.886 1.00 82.56 84 ALA A C 1
ATOM 688 O O . ALA A 1 84 ? -6.376 1.565 15.753 1.00 82.56 84 ALA A O 1
ATOM 689 N N . LEU A 1 85 ? -5.371 2.945 14.278 1.00 76.56 85 LEU A N 1
ATOM 690 C CA . LEU A 1 85 ? -6.090 4.170 14.647 1.00 76.56 85 LEU A CA 1
ATOM 691 C C . LEU A 1 85 ? -7.605 4.096 14.389 1.00 76.56 85 LEU A C 1
ATOM 693 O O . LEU A 1 85 ? -8.385 4.653 15.151 1.00 76.56 85 LEU A O 1
ATOM 697 N N . ALA A 1 86 ? -8.042 3.402 13.334 1.00 68.69 86 ALA A N 1
ATOM 698 C CA . ALA A 1 86 ? -9.463 3.260 12.999 1.00 68.69 86 ALA A CA 1
ATOM 699 C C . ALA A 1 86 ? -10.241 2.289 13.917 1.00 68.69 86 ALA A C 1
ATOM 701 O O . ALA A 1 86 ? -11.458 2.176 13.786 1.00 68.69 86 ALA A O 1
ATOM 702 N N . ASN A 1 87 ? -9.561 1.546 14.802 1.00 58.91 87 ASN A N 1
ATOM 703 C CA . ASN A 1 87 ? -10.185 0.583 15.723 1.00 5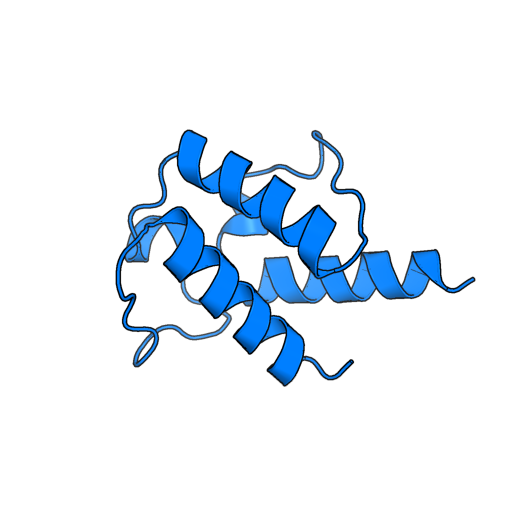8.91 87 ASN A CA 1
ATOM 704 C C . ASN A 1 87 ? -10.241 1.072 17.189 1.00 58.91 87 ASN A C 1
ATOM 706 O O . ASN A 1 87 ? -10.549 0.266 18.071 1.00 58.91 87 ASN A O 1
ATOM 710 N N . GLU A 1 88 ? -9.971 2.356 17.448 1.00 50.81 88 GLU A N 1
ATOM 711 C CA . GLU A 1 88 ? -10.153 3.027 18.752 1.00 50.81 88 GLU A CA 1
ATOM 712 C C . GLU A 1 88 ? -11.424 3.890 18.784 1.00 50.81 88 GLU A C 1
ATOM 714 O O . GLU A 1 88 ? -12.126 3.848 19.824 1.00 50.81 88 GLU A O 1
#

Mean predicted aligned error: 4.65 Å